Protein AF-A0AAJ2H1Y5-F1 (afdb_monomer_lite)

Structure (mmCIF, N/CA/C/O backbone):
data_AF-A0AAJ2H1Y5-F1
#
_entry.id   AF-A0AAJ2H1Y5-F1
#
loop_
_atom_site.group_PDB
_atom_site.id
_atom_site.type_symbol
_atom_site.label_atom_id
_atom_site.label_alt_id
_atom_site.label_comp_id
_atom_site.label_asym_id
_atom_site.label_entity_id
_atom_site.label_seq_id
_atom_site.pdbx_PDB_ins_code
_atom_site.Cartn_x
_atom_site.Cartn_y
_atom_site.Cartn_z
_atom_site.occupancy
_atom_site.B_iso_or_equiv
_atom_site.auth_seq_id
_atom_site.auth_comp_id
_atom_site.auth_asym_id
_atom_site.auth_atom_id
_atom_site.pdbx_PDB_model_num
ATOM 1 N N . SER A 1 1 ? 17.564 13.411 -9.172 1.00 54.88 1 SER A N 1
ATOM 2 C CA . SER A 1 1 ? 18.729 12.505 -9.108 1.00 54.88 1 SER A CA 1
ATOM 3 C C . SER A 1 1 ? 18.273 11.296 -9.866 1.00 54.88 1 SER A C 1
ATOM 5 O O . SER A 1 1 ? 17.492 10.520 -9.331 1.00 54.88 1 SER A O 1
ATOM 7 N N . ASP A 1 2 ? 18.620 11.243 -11.144 1.00 65.75 2 ASP A N 1
ATOM 8 C CA . ASP A 1 2 ? 17.844 10.488 -12.130 1.00 65.75 2 ASP A CA 1
ATOM 9 C C . ASP A 1 2 ? 18.552 9.167 -12.428 1.00 65.75 2 ASP A C 1
ATOM 11 O O . ASP A 1 2 ? 18.846 8.826 -13.571 1.00 65.75 2 ASP A O 1
ATOM 15 N N . TYR A 1 3 ? 18.900 8.453 -11.356 1.00 74.38 3 TYR A N 1
ATOM 16 C CA . TYR A 1 3 ? 19.497 7.127 -11.446 1.00 74.38 3 TYR A CA 1
ATOM 17 C C . TYR A 1 3 ? 18.398 6.059 -11.519 1.00 74.38 3 TYR A C 1
ATOM 19 O O . TYR A 1 3 ? 17.365 6.204 -10.854 1.00 74.38 3 TYR A O 1
ATOM 27 N N . PRO A 1 4 ? 18.601 4.977 -12.295 1.00 77.75 4 PRO A N 1
ATOM 28 C CA . PRO A 1 4 ? 17.689 3.842 -12.276 1.00 77.75 4 PRO A CA 1
ATOM 29 C C . PRO A 1 4 ? 17.616 3.240 -10.865 1.00 77.75 4 PRO A C 1
ATOM 31 O O . PRO A 1 4 ? 18.579 3.294 -10.100 1.00 77.75 4 PRO A O 1
ATOM 34 N N . ASN A 1 5 ? 16.469 2.645 -10.531 1.00 85.50 5 ASN A N 1
ATOM 35 C CA . ASN A 1 5 ? 16.253 1.903 -9.282 1.00 85.50 5 ASN A CA 1
ATOM 36 C C . ASN A 1 5 ? 16.409 2.734 -7.999 1.00 85.50 5 ASN A C 1
ATOM 38 O O . ASN A 1 5 ? 16.911 2.246 -6.984 1.00 85.50 5 ASN A O 1
ATOM 42 N N . GLN A 1 6 ? 15.980 3.997 -8.023 1.00 87.12 6 GLN A N 1
ATOM 43 C CA . GLN A 1 6 ? 16.063 4.856 -6.849 1.00 87.12 6 GLN A CA 1
ATOM 44 C C . GLN A 1 6 ? 15.105 4.394 -5.740 1.00 87.12 6 GLN A C 1
ATOM 46 O O . GLN A 1 6 ? 13.901 4.631 -5.798 1.00 87.12 6 GLN A O 1
ATOM 51 N N . VAL A 1 7 ? 15.654 3.791 -4.684 1.00 88.62 7 VAL A N 1
ATOM 52 C CA . VAL A 1 7 ? 14.892 3.457 -3.476 1.00 88.62 7 VAL A CA 1
ATOM 53 C C . VAL A 1 7 ? 14.626 4.742 -2.695 1.00 88.62 7 VAL A C 1
ATOM 55 O O . VAL A 1 7 ? 15.547 5.373 -2.174 1.00 88.62 7 VAL A O 1
ATOM 58 N N . ASN A 1 8 ? 13.362 5.153 -2.633 1.00 89.12 8 ASN A N 1
ATOM 59 C CA . ASN A 1 8 ? 12.943 6.372 -1.954 1.00 89.12 8 ASN A CA 1
ATOM 60 C C . ASN A 1 8 ? 11.567 6.186 -1.301 1.00 89.12 8 ASN A C 1
ATOM 62 O O . ASN A 1 8 ? 10.706 5.492 -1.836 1.00 89.12 8 ASN A O 1
ATOM 66 N N . ASN A 1 9 ? 11.338 6.842 -0.164 1.00 89.56 9 ASN A N 1
ATOM 67 C CA . ASN A 1 9 ? 10.054 6.811 0.534 1.00 89.56 9 ASN A CA 1
ATOM 68 C C . ASN A 1 9 ? 8.896 7.431 -0.270 1.00 89.56 9 ASN A C 1
ATOM 70 O O . ASN A 1 9 ? 7.741 7.093 -0.015 1.00 89.56 9 ASN A O 1
ATOM 74 N N . ALA A 1 10 ? 9.196 8.263 -1.270 1.00 89.56 10 ALA A N 1
ATOM 75 C CA . ALA A 1 10 ? 8.238 8.785 -2.238 1.00 89.56 10 ALA A CA 1
ATOM 76 C C . ALA A 1 10 ? 7.474 7.673 -2.980 1.00 89.56 10 ALA A C 1
ATOM 78 O O . ALA A 1 10 ? 6.349 7.903 -3.405 1.00 89.56 10 ALA A O 1
ATOM 79 N N . LEU A 1 11 ? 8.043 6.464 -3.071 1.00 90.56 11 LEU A N 1
ATOM 80 C CA . LEU A 1 11 ? 7.386 5.290 -3.654 1.00 90.56 11 LEU A CA 1
ATOM 81 C C . LEU A 1 11 ? 6.284 4.701 -2.768 1.00 90.56 11 LEU A C 1
ATOM 83 O O . LEU A 1 11 ? 5.454 3.952 -3.268 1.00 90.56 11 LEU A O 1
ATOM 87 N N . CYS A 1 12 ? 6.281 5.005 -1.466 1.00 92.25 12 CYS A N 1
ATOM 88 C CA . CYS A 1 12 ? 5.434 4.318 -0.491 1.00 92.25 12 CYS A CA 1
ATOM 89 C C . CYS A 1 12 ? 4.530 5.281 0.283 1.00 92.25 12 CYS A C 1
ATOM 91 O O . CYS A 1 12 ? 3.331 5.042 0.397 1.00 92.25 12 CYS A O 1
ATOM 93 N N . PHE A 1 13 ? 5.083 6.367 0.837 1.00 93.62 13 PHE A N 1
ATOM 94 C CA . PHE A 1 13 ? 4.382 7.207 1.815 1.00 93.62 13 PHE A CA 1
ATOM 95 C C . PHE A 1 13 ? 3.056 7.773 1.301 1.00 93.62 13 PHE A C 1
ATOM 97 O O . PHE A 1 13 ? 2.054 7.567 1.986 1.00 93.62 13 PHE A O 1
ATOM 104 N N . PRO A 1 14 ? 2.986 8.417 0.118 1.00 95.25 14 PRO A N 1
ATOM 105 C CA . PRO A 1 14 ? 1.724 8.988 -0.352 1.00 95.25 14 PRO A CA 1
ATOM 106 C C . PRO A 1 14 ? 0.606 7.942 -0.447 1.00 95.25 14 PRO A C 1
ATOM 108 O O . PRO A 1 14 ? -0.543 8.215 -0.106 1.00 95.25 14 PRO A O 1
ATOM 111 N N . TYR A 1 15 ? 0.956 6.726 -0.863 1.00 96.00 15 TYR A N 1
ATOM 112 C CA . TYR A 1 15 ? -0.003 5.686 -1.223 1.00 96.00 15 TYR A CA 1
ATOM 113 C C . TYR A 1 15 ? -0.397 4.803 -0.036 1.00 96.00 15 TYR A C 1
ATOM 115 O O . TYR A 1 15 ? -1.567 4.446 0.087 1.00 96.00 15 TYR A O 1
ATOM 123 N N . ILE A 1 16 ? 0.533 4.541 0.893 1.00 97.81 16 ILE A N 1
ATOM 124 C CA . ILE A 1 16 ? 0.202 3.936 2.191 1.00 97.81 16 ILE A CA 1
ATOM 125 C C . ILE A 1 16 ? -0.797 4.826 2.927 1.00 97.81 16 ILE A C 1
ATOM 127 O O . ILE A 1 16 ? -1.819 4.338 3.405 1.00 97.81 16 ILE A O 1
ATOM 131 N N . PHE A 1 17 ? -0.544 6.138 2.986 1.00 97.69 17 PHE A N 1
ATOM 132 C CA . PHE A 1 17 ? -1.481 7.055 3.629 1.00 97.69 17 PHE A CA 1
ATOM 133 C C . PHE A 1 17 ? -2.818 7.112 2.902 1.00 97.69 17 PHE A C 1
ATOM 135 O O . PHE A 1 17 ? -3.845 7.152 3.570 1.00 97.69 17 PHE A O 1
ATOM 142 N N . ARG A 1 18 ? -2.835 7.067 1.566 1.00 97.75 18 ARG A N 1
ATOM 143 C CA . ARG A 1 18 ? -4.089 7.030 0.809 1.00 97.75 18 ARG A CA 1
ATOM 144 C C . ARG A 1 18 ? -4.949 5.820 1.193 1.00 97.75 18 ARG A C 1
ATOM 146 O O . ARG A 1 18 ? -6.076 6.019 1.636 1.00 97.75 18 ARG A O 1
ATOM 153 N N . GLY A 1 19 ? -4.407 4.603 1.116 1.00 97.94 19 GLY A N 1
ATOM 154 C CA . GLY A 1 19 ? -5.143 3.381 1.473 1.00 97.94 19 GLY A CA 1
ATOM 155 C C . GLY A 1 19 ? -5.564 3.337 2.947 1.00 97.94 19 GLY A C 1
ATOM 156 O O . GLY A 1 19 ? -6.687 2.949 3.280 1.00 97.94 19 GLY A O 1
ATOM 157 N N . ALA A 1 20 ? -4.695 3.812 3.845 1.00 98.44 20 ALA A N 1
ATOM 158 C CA . ALA A 1 20 ? -4.994 3.928 5.270 1.00 98.44 20 ALA A CA 1
ATOM 159 C C . ALA A 1 20 ? -6.145 4.906 5.548 1.00 98.44 20 ALA A C 1
ATOM 161 O O . ALA A 1 20 ? -7.076 4.590 6.286 1.00 98.44 20 ALA A O 1
ATOM 162 N N . LEU A 1 21 ? -6.098 6.099 4.949 1.00 98.31 21 LEU A N 1
ATOM 163 C CA . LEU A 1 21 ? -7.115 7.128 5.139 1.00 98.31 21 LEU A CA 1
ATOM 164 C C . LEU A 1 21 ? -8.452 6.703 4.540 1.00 98.31 21 LEU A C 1
ATOM 166 O O . LEU A 1 21 ? -9.478 6.921 5.181 1.00 98.31 21 LEU A O 1
ATOM 170 N N . ASP A 1 22 ? -8.447 6.072 3.363 1.00 98.06 22 ASP A N 1
ATOM 171 C CA . ASP A 1 22 ? -9.655 5.621 2.666 1.00 98.06 22 ASP A CA 1
ATOM 172 C C . ASP A 1 22 ? -10.405 4.538 3.444 1.00 98.06 22 ASP A C 1
ATOM 174 O O . ASP A 1 22 ? -11.622 4.650 3.614 1.00 98.06 22 ASP A O 1
ATOM 178 N N . SER A 1 23 ? -9.673 3.571 4.004 1.00 98.19 23 SER A N 1
ATOM 179 C CA . SER A 1 23 ? -10.215 2.499 4.854 1.00 98.19 23 SER A CA 1
ATOM 180 C C . SER A 1 23 ? -10.494 2.928 6.305 1.00 98.19 23 SER A C 1
ATOM 182 O O . SER A 1 23 ? -11.032 2.161 7.109 1.00 98.19 23 SER A O 1
ATOM 184 N N . GLY A 1 24 ? -10.122 4.156 6.684 1.00 98.25 24 GLY A N 1
ATOM 185 C CA . GLY A 1 24 ? -10.237 4.632 8.062 1.00 98.25 24 GLY A CA 1
ATOM 186 C C . GLY A 1 24 ? -9.386 3.816 9.040 1.00 98.25 24 GLY A C 1
ATOM 187 O O . GLY A 1 24 ? -9.853 3.494 10.134 1.00 98.25 24 GLY A O 1
ATOM 188 N N . ALA A 1 25 ? -8.177 3.428 8.640 1.00 98.56 25 ALA A N 1
ATOM 189 C CA . ALA A 1 25 ? -7.241 2.704 9.488 1.00 98.56 25 ALA A CA 1
ATOM 190 C C . ALA A 1 25 ? -6.883 3.520 10.742 1.00 98.56 25 ALA A C 1
ATOM 192 O O . ALA A 1 25 ? -6.574 4.710 10.668 1.00 98.56 25 ALA A O 1
ATOM 193 N N . THR A 1 26 ? -6.903 2.872 11.905 1.00 98.44 26 THR A N 1
ATOM 194 C CA . THR A 1 26 ? -6.549 3.495 13.197 1.00 98.44 26 THR A CA 1
ATOM 195 C C . THR A 1 26 ? -5.042 3.583 13.431 1.00 98.44 26 THR A C 1
ATOM 197 O O . THR A 1 26 ? -4.590 4.355 14.273 1.00 98.44 26 THR A O 1
ATOM 200 N N . THR A 1 27 ? -4.256 2.805 12.687 1.00 98.25 27 THR A N 1
ATOM 201 C CA . THR A 1 27 ? -2.794 2.779 12.746 1.00 98.25 27 THR A CA 1
ATOM 202 C C . THR A 1 27 ? -2.215 2.302 11.413 1.00 98.25 27 THR A C 1
ATOM 204 O O . THR A 1 27 ? -2.924 1.690 10.616 1.00 98.25 27 THR A O 1
ATOM 207 N N . ILE A 1 28 ? -0.924 2.555 11.186 1.00 98.31 28 ILE A N 1
ATOM 208 C CA . ILE A 1 28 ? -0.148 1.914 10.117 1.00 98.31 28 ILE A CA 1
ATOM 209 C C . ILE A 1 28 ? 0.614 0.737 10.733 1.00 98.31 28 ILE A C 1
ATOM 211 O O . ILE A 1 28 ? 1.495 0.952 11.568 1.00 98.31 28 ILE A O 1
ATOM 215 N N . ASN A 1 29 ? 0.295 -0.491 10.328 1.00 98.19 29 ASN A N 1
ATOM 216 C CA . ASN A 1 29 ? 0.926 -1.715 10.838 1.00 98.19 29 ASN A CA 1
ATOM 217 C C . ASN A 1 29 ? 1.888 -2.357 9.818 1.00 98.19 29 ASN A C 1
ATOM 219 O O . ASN A 1 29 ? 2.154 -1.802 8.748 1.00 98.19 29 ASN A O 1
ATOM 223 N N . GLU A 1 30 ? 2.475 -3.500 10.183 1.00 98.38 30 GLU A N 1
ATOM 224 C CA . GLU A 1 30 ? 3.440 -4.210 9.334 1.00 98.38 30 GLU A CA 1
ATOM 225 C C . GLU A 1 30 ? 2.766 -4.860 8.124 1.00 98.38 30 GLU A C 1
ATOM 227 O O . GLU A 1 30 ? 3.328 -4.848 7.033 1.00 98.38 30 GLU A O 1
ATOM 232 N N . GLU A 1 31 ? 1.535 -5.341 8.273 1.00 98.62 31 GLU A N 1
ATOM 233 C CA . GLU A 1 31 ? 0.732 -5.926 7.202 1.00 98.62 31 GLU A CA 1
ATOM 234 C C . GLU A 1 31 ? 0.546 -4.928 6.051 1.00 98.62 31 GLU A C 1
ATOM 236 O O . GLU A 1 31 ? 0.766 -5.265 4.887 1.00 98.62 31 GLU A O 1
ATOM 241 N N . MET A 1 32 ? 0.248 -3.665 6.370 1.00 98.62 32 MET A N 1
ATOM 242 C CA . MET A 1 32 ? 0.136 -2.584 5.384 1.00 98.62 32 MET A CA 1
ATOM 243 C C . MET A 1 32 ? 1.468 -2.286 4.683 1.00 98.62 32 MET A C 1
ATOM 245 O O . MET A 1 32 ? 1.496 -2.044 3.474 1.00 98.62 32 MET A O 1
ATOM 249 N N . LYS A 1 33 ? 2.592 -2.316 5.411 1.00 97.94 33 LYS A N 1
ATOM 250 C CA . LYS A 1 33 ? 3.926 -2.116 4.817 1.00 97.94 33 LYS A CA 1
ATOM 251 C C . LYS A 1 33 ? 4.287 -3.262 3.876 1.00 97.94 33 LYS A C 1
ATOM 253 O O . LYS A 1 33 ? 4.779 -3.013 2.779 1.00 97.94 33 LYS A O 1
ATOM 258 N N . ILE A 1 34 ? 4.010 -4.499 4.282 1.00 98.31 34 ILE A N 1
ATOM 259 C CA . ILE A 1 34 ? 4.235 -5.700 3.473 1.00 98.31 34 ILE A CA 1
ATOM 260 C C . ILE A 1 34 ? 3.374 -5.655 2.205 1.00 98.31 34 ILE A C 1
ATOM 262 O O . ILE A 1 34 ? 3.895 -5.871 1.111 1.00 98.31 34 ILE A O 1
ATOM 266 N N . ALA A 1 35 ? 2.093 -5.292 2.319 1.00 98.31 35 ALA A N 1
ATOM 267 C CA . ALA A 1 35 ? 1.203 -5.132 1.171 1.00 98.31 35 ALA A CA 1
ATOM 268 C C . ALA A 1 35 ? 1.720 -4.075 0.180 1.00 98.31 35 ALA A C 1
ATOM 270 O O . ALA A 1 35 ? 1.754 -4.323 -1.024 1.00 98.31 35 ALA A O 1
ATOM 271 N N . CYS A 1 36 ? 2.212 -2.937 0.681 1.00 97.50 36 CYS A N 1
ATOM 272 C CA . CYS A 1 36 ? 2.852 -1.916 -0.150 1.00 97.50 36 CYS A CA 1
ATOM 273 C C . CYS A 1 36 ? 4.076 -2.463 -0.903 1.00 97.50 36 CYS A C 1
ATOM 275 O O . CYS A 1 36 ? 4.234 -2.194 -2.093 1.00 97.50 36 CYS A O 1
ATOM 277 N N . VAL A 1 37 ? 4.940 -3.237 -0.237 1.00 95.56 37 VAL A N 1
ATOM 278 C CA . VAL A 1 37 ? 6.128 -3.833 -0.870 1.00 95.56 37 VAL A CA 1
ATOM 279 C C . VAL A 1 37 ? 5.729 -4.832 -1.956 1.00 95.56 37 VAL A C 1
ATOM 281 O O . VAL A 1 37 ? 6.296 -4.797 -3.048 1.00 95.56 37 VAL A O 1
ATOM 284 N N . TYR A 1 38 ? 4.733 -5.686 -1.702 1.00 96.75 38 TYR A N 1
ATOM 285 C CA . TYR A 1 38 ? 4.253 -6.636 -2.705 1.00 96.75 38 TYR A CA 1
ATOM 286 C C . TYR A 1 38 ? 3.586 -5.954 -3.900 1.00 96.75 38 TYR A C 1
ATOM 288 O O . TYR A 1 38 ? 3.810 -6.388 -5.030 1.00 96.75 38 TYR A O 1
ATOM 296 N N . ALA A 1 39 ? 2.835 -4.871 -3.686 1.00 95.75 39 ALA A N 1
ATOM 297 C CA . ALA A 1 39 ? 2.265 -4.076 -4.771 1.00 95.75 39 ALA A CA 1
ATOM 298 C C . ALA A 1 39 ? 3.368 -3.478 -5.664 1.00 95.75 39 ALA A C 1
ATOM 300 O O . ALA A 1 39 ? 3.347 -3.665 -6.879 1.00 95.75 39 ALA A O 1
ATOM 301 N N . ILE A 1 40 ? 4.394 -2.861 -5.066 1.00 93.44 40 ILE A N 1
ATOM 302 C CA . ILE A 1 40 ? 5.549 -2.311 -5.798 1.00 93.44 40 ILE A CA 1
ATOM 303 C C . ILE A 1 40 ? 6.284 -3.405 -6.584 1.00 93.44 40 ILE A C 1
ATOM 305 O O . ILE A 1 40 ? 6.622 -3.209 -7.752 1.00 93.44 40 ILE A O 1
ATOM 309 N N . ALA A 1 41 ? 6.523 -4.562 -5.961 1.00 92.62 41 ALA A N 1
ATOM 310 C CA . ALA A 1 41 ? 7.193 -5.681 -6.614 1.00 92.62 41 ALA A CA 1
ATOM 311 C C . ALA A 1 41 ? 6.377 -6.200 -7.806 1.00 92.62 41 ALA A C 1
ATOM 313 O O . ALA A 1 41 ? 6.913 -6.341 -8.904 1.00 92.62 41 ALA A O 1
ATOM 314 N N . LYS A 1 42 ? 5.069 -6.418 -7.624 1.00 92.06 42 LYS A N 1
ATOM 315 C CA . LYS A 1 42 ? 4.166 -6.844 -8.699 1.00 92.06 42 LYS A CA 1
ATOM 316 C C . LYS A 1 42 ? 4.197 -5.854 -9.863 1.00 92.06 42 LYS A C 1
ATOM 318 O O . LYS A 1 42 ? 4.365 -6.279 -11.000 1.00 92.06 42 LYS A O 1
ATOM 323 N N . MET A 1 43 ? 4.117 -4.551 -9.588 1.00 89.75 43 MET A N 1
ATOM 324 C CA . MET A 1 43 ? 4.186 -3.506 -10.615 1.00 89.75 43 MET A CA 1
ATOM 325 C C . MET A 1 43 ? 5.464 -3.562 -11.452 1.00 89.75 43 MET A C 1
ATOM 327 O O . MET A 1 43 ? 5.403 -3.359 -12.662 1.00 89.75 43 MET A O 1
ATOM 331 N N . ALA A 1 44 ? 6.611 -3.833 -10.825 1.00 88.19 44 ALA A N 1
ATOM 332 C CA . ALA A 1 44 ? 7.883 -3.936 -11.533 1.00 88.19 44 ALA A CA 1
ATOM 333 C C . ALA A 1 44 ? 7.915 -5.129 -12.508 1.00 88.19 44 ALA A C 1
ATOM 335 O O . ALA A 1 44 ? 8.621 -5.073 -13.512 1.00 88.19 44 ALA A O 1
ATOM 336 N N . HIS A 1 45 ? 7.143 -6.185 -12.228 1.00 85.00 45 HIS A N 1
ATOM 337 C CA . HIS A 1 45 ? 7.042 -7.394 -13.050 1.00 85.00 45 HIS A CA 1
ATOM 338 C C . HIS A 1 45 ? 5.942 -7.348 -14.122 1.00 85.00 45 HIS A C 1
ATOM 340 O O . HIS A 1 45 ? 5.946 -8.196 -15.013 1.00 85.00 45 HIS A O 1
ATOM 346 N N . VAL A 1 46 ? 5.005 -6.398 -14.056 1.00 79.81 46 VAL A N 1
ATOM 347 C CA . VAL A 1 46 ? 3.970 -6.228 -15.086 1.00 79.81 46 VAL A CA 1
ATOM 348 C C . VAL A 1 46 ? 4.556 -5.446 -16.257 1.00 79.81 46 VAL A C 1
ATOM 350 O O . VAL A 1 46 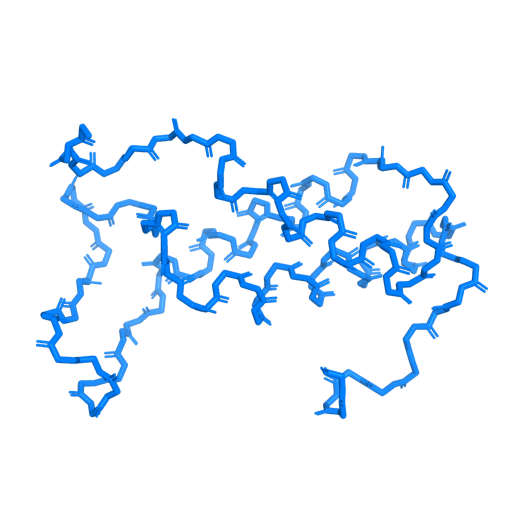? 4.935 -4.280 -16.108 1.00 79.81 46 VAL A O 1
ATOM 353 N N . GLU A 1 47 ? 4.611 -6.079 -17.430 1.00 65.25 47 GLU A N 1
ATOM 354 C CA . GLU A 1 47 ? 5.010 -5.396 -18.660 1.00 65.25 47 GLU A CA 1
ATOM 355 C C . GLU A 1 47 ? 4.020 -4.258 -18.963 1.00 65.25 47 GLU A C 1
ATOM 357 O O . GLU A 1 47 ? 2.810 -4.490 -18.980 1.00 65.25 47 GLU A O 1
ATOM 362 N N . PRO A 1 48 ? 4.489 -3.014 -19.163 1.00 61.62 48 PRO A N 1
ATOM 363 C CA . PRO A 1 48 ? 3.598 -1.915 -19.507 1.00 61.62 48 PRO A CA 1
ATOM 364 C C . PRO A 1 48 ? 2.951 -2.160 -20.872 1.00 61.62 48 PRO A C 1
ATOM 366 O O . PRO A 1 48 ? 3.660 -2.401 -21.850 1.00 61.62 48 PRO A O 1
ATOM 369 N N . ASP A 1 49 ? 1.629 -2.009 -20.966 1.00 59.16 49 ASP A N 1
ATOM 370 C CA . ASP A 1 49 ? 0.952 -1.958 -22.261 1.00 59.16 49 ASP A CA 1
ATOM 371 C C . ASP A 1 49 ? 1.523 -0.796 -23.088 1.00 59.16 49 ASP A C 1
ATOM 373 O O . ASP A 1 49 ? 1.470 0.377 -22.697 1.00 59.16 49 ASP A O 1
ATOM 377 N N . SER A 1 50 ? 2.069 -1.120 -24.262 1.00 54.91 50 SER A N 1
ATOM 378 C CA . SER A 1 50 ? 2.759 -0.176 -25.152 1.00 54.91 50 SER A CA 1
ATOM 379 C C . SER A 1 50 ? 1.879 0.974 -25.661 1.00 54.91 50 SER A C 1
ATOM 381 O O . SER A 1 50 ? 2.390 1.924 -26.246 1.00 54.91 50 SER A O 1
ATOM 383 N N . SER A 1 51 ? 0.560 0.894 -25.469 1.00 56.66 51 SER A N 1
ATOM 384 C CA . SER A 1 51 ? -0.420 1.915 -25.854 1.00 56.66 51 SER A CA 1
ATOM 385 C C . SER A 1 51 ? -0.550 3.068 -24.859 1.00 56.66 51 SER A C 1
ATOM 387 O O . SER A 1 51 ? -1.036 4.133 -25.232 1.00 56.66 51 SER A O 1
ATOM 389 N N . THR A 1 52 ? -0.152 2.869 -23.602 1.00 53.00 52 THR A N 1
ATOM 390 C CA . THR A 1 52 ? -0.492 3.787 -22.498 1.00 53.00 52 THR A CA 1
ATOM 391 C C . THR A 1 52 ? 0.679 4.697 -22.117 1.00 53.00 52 THR A C 1
ATOM 393 O O . THR A 1 52 ? 0.489 5.722 -21.467 1.00 53.00 52 THR A O 1
ATOM 396 N N . TYR A 1 53 ? 1.895 4.363 -22.557 1.00 53.62 53 TYR A N 1
ATOM 397 C CA . TYR A 1 53 ? 3.121 5.027 -22.126 1.00 53.62 53 TYR A CA 1
ATOM 398 C C . TYR A 1 53 ? 3.924 5.567 -23.313 1.00 53.62 53 TYR A C 1
ATOM 400 O O . TYR A 1 53 ? 4.534 4.822 -24.074 1.00 53.62 53 TYR A O 1
ATOM 408 N N . GLY A 1 54 ? 3.957 6.898 -23.443 1.00 47.78 54 GLY A N 1
ATOM 409 C CA . GLY A 1 54 ? 4.820 7.617 -24.392 1.00 47.78 54 GLY A CA 1
ATOM 410 C C . GLY A 1 54 ? 6.320 7.533 -24.067 1.00 47.78 54 GLY A C 1
ATOM 411 O O . GLY A 1 54 ? 7.149 7.940 -24.877 1.00 47.78 54 GLY A O 1
ATOM 412 N N . GLU A 1 55 ? 6.681 6.971 -22.911 1.00 51.19 55 GLU A N 1
ATOM 413 C CA . GLU A 1 55 ? 8.054 6.650 -22.528 1.00 51.19 55 GLU A CA 1
ATOM 414 C C . GLU A 1 55 ? 8.227 5.131 -22.498 1.00 51.19 55 GLU A C 1
ATOM 416 O O . GLU A 1 55 ? 7.450 4.431 -21.856 1.00 51.19 55 GLU A O 1
ATOM 421 N N . LYS A 1 56 ? 9.239 4.639 -23.226 1.00 54.75 56 LYS A N 1
ATOM 422 C CA . LYS A 1 56 ? 9.614 3.223 -23.391 1.00 54.75 56 LYS A CA 1
ATOM 423 C C . LYS A 1 56 ? 9.179 2.351 -22.210 1.00 54.75 56 LYS A C 1
ATOM 425 O O . LYS A 1 56 ? 9.735 2.484 -21.120 1.00 54.75 56 LYS A O 1
ATOM 430 N N . ALA A 1 57 ? 8.249 1.433 -22.468 1.00 59.12 57 ALA A N 1
ATOM 431 C CA . ALA A 1 57 ? 7.903 0.361 -21.548 1.00 59.12 57 ALA A CA 1
ATOM 432 C C . ALA A 1 57 ? 9.195 -0.305 -21.042 1.00 59.12 57 ALA A C 1
ATOM 434 O O . ALA A 1 57 ? 9.978 -0.836 -21.834 1.00 59.12 57 ALA A O 1
ATOM 435 N N . LYS A 1 58 ? 9.473 -0.187 -19.740 1.00 70.00 58 LYS A N 1
ATOM 436 C CA . LYS A 1 58 ? 10.653 -0.794 -19.123 1.00 70.00 58 LYS A CA 1
ATOM 437 C C . LYS A 1 58 ? 10.270 -2.181 -18.630 1.00 70.00 58 LYS A C 1
ATOM 439 O O . LYS A 1 58 ? 9.399 -2.312 -17.777 1.00 70.00 58 LYS A O 1
ATOM 444 N N . THR A 1 59 ? 10.916 -3.198 -19.182 1.00 79.19 59 THR A N 1
ATOM 445 C CA . THR A 1 59 ? 10.820 -4.573 -18.690 1.00 79.19 59 THR A CA 1
ATOM 446 C C . THR A 1 59 ? 11.666 -4.720 -17.431 1.00 79.19 59 THR A C 1
ATOM 448 O O . THR A 1 59 ? 12.724 -4.096 -17.318 1.00 79.19 59 THR A O 1
ATOM 451 N N . PHE A 1 60 ? 11.215 -5.558 -16.500 1.00 86.12 60 PHE A N 1
ATOM 452 C CA . PHE A 1 60 ? 11.979 -5.917 -15.309 1.00 86.12 60 PHE A CA 1
ATOM 453 C C .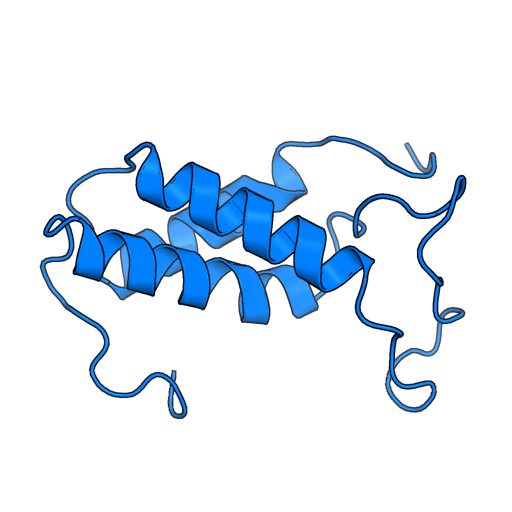 PHE A 1 60 ? 13.409 -6.364 -15.664 1.00 86.12 60 PHE A C 1
ATOM 455 O O . PHE A 1 60 ? 13.603 -7.233 -16.516 1.00 86.12 60 PHE A O 1
ATOM 462 N N . GLY A 1 61 ? 14.418 -5.788 -15.009 1.00 85.75 61 GLY A N 1
ATOM 463 C CA . GLY A 1 61 ? 15.826 -6.078 -15.286 1.00 85.75 61 GLY A CA 1
ATOM 464 C C . GLY A 1 61 ? 16.787 -5.196 -14.492 1.00 85.75 61 GLY A C 1
ATOM 465 O O . GLY A 1 61 ? 16.364 -4.409 -13.6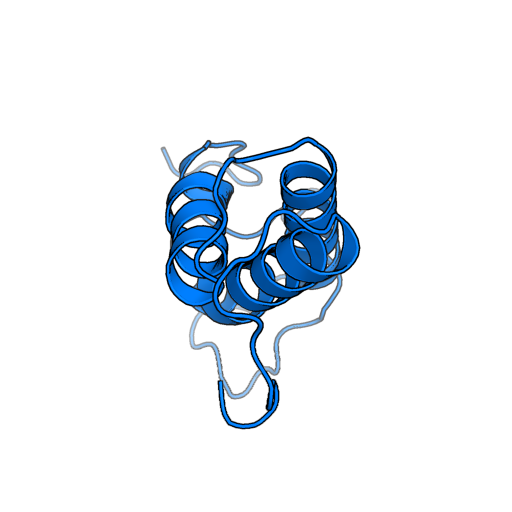51 1.00 85.75 61 GLY A O 1
ATOM 466 N N . SER A 1 62 ? 18.094 -5.291 -14.765 1.00 87.12 62 SER A N 1
ATOM 467 C CA . SER A 1 62 ? 19.123 -4.533 -14.022 1.00 87.12 62 SER A CA 1
ATOM 468 C C . SER A 1 62 ? 18.875 -3.022 -14.012 1.00 87.12 62 SER A C 1
ATOM 470 O O . SER A 1 62 ? 19.149 -2.358 -13.017 1.00 87.12 62 SER A O 1
ATOM 472 N N . GLU A 1 63 ? 18.292 -2.493 -15.088 1.00 85.00 63 GLU A N 1
ATOM 473 C CA . GLU A 1 63 ? 17.993 -1.066 -15.261 1.00 85.00 63 GLU A CA 1
ATOM 474 C C . GLU A 1 63 ? 16.576 -0.672 -14.798 1.00 85.00 63 GLU A C 1
ATOM 476 O O . GLU A 1 63 ? 16.203 0.503 -14.874 1.00 85.00 63 GLU A O 1
ATOM 481 N N . TYR A 1 64 ? 15.771 -1.643 -14.352 1.00 87.38 64 TYR A N 1
ATOM 482 C CA . TYR A 1 64 ? 14.399 -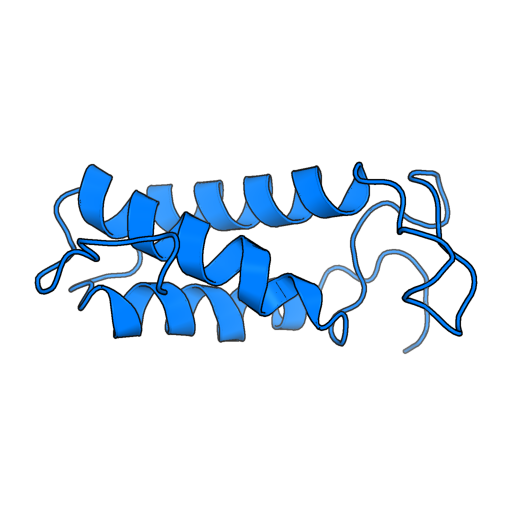1.449 -13.883 1.00 87.38 64 TYR A CA 1
ATOM 483 C C . TYR A 1 64 ? 13.984 -2.568 -12.912 1.00 87.38 64 TYR A C 1
ATOM 485 O O . TYR A 1 64 ? 13.410 -3.585 -13.295 1.00 87.38 64 TYR A O 1
ATOM 493 N N . LEU A 1 65 ? 14.311 -2.372 -11.638 1.00 89.12 65 LEU A N 1
ATOM 494 C CA . LEU A 1 65 ? 13.977 -3.253 -10.517 1.00 89.12 65 LEU A CA 1
ATOM 495 C C . LEU A 1 65 ? 12.753 -2.759 -9.743 1.00 89.12 65 LEU A C 1
ATOM 497 O O . LEU A 1 65 ? 12.039 -3.555 -9.142 1.00 89.12 65 LEU A O 1
ATOM 501 N N . ILE A 1 66 ? 12.536 -1.442 -9.727 1.00 89.25 66 ILE A N 1
ATOM 502 C CA . ILE A 1 66 ? 11.433 -0.783 -9.027 1.00 89.25 66 ILE A CA 1
ATOM 503 C C . ILE A 1 66 ? 10.865 0.349 -9.894 1.00 89.25 66 ILE A C 1
ATOM 505 O O . ILE A 1 66 ? 11.620 0.979 -10.645 1.00 89.25 66 ILE A O 1
ATOM 509 N N . PRO A 1 67 ? 9.552 0.629 -9.799 1.00 88.69 67 PRO A N 1
ATOM 510 C CA . PRO A 1 67 ? 8.935 1.762 -10.478 1.00 88.69 67 PRO A CA 1
ATOM 511 C C . PRO A 1 67 ? 9.552 3.095 -10.036 1.00 88.69 67 PRO A C 1
ATOM 513 O O . PRO A 1 67 ? 10.138 3.214 -8.960 1.00 88.69 67 PRO A O 1
ATOM 516 N N . GLY A 1 68 ? 9.419 4.114 -10.885 1.00 87.12 68 GLY A N 1
ATOM 517 C CA . GLY A 1 68 ? 9.837 5.474 -10.546 1.00 87.12 68 GLY A CA 1
ATOM 518 C C . GLY A 1 68 ? 8.828 6.162 -9.616 1.00 87.12 68 GLY A C 1
ATOM 519 O O . GLY A 1 68 ? 7.643 5.851 -9.683 1.00 87.12 68 GLY A O 1
ATOM 520 N N . PRO A 1 69 ? 9.247 7.149 -8.802 1.00 84.31 69 PRO A N 1
ATOM 521 C CA . PRO A 1 69 ? 8.389 7.809 -7.804 1.00 84.31 69 PRO A CA 1
ATOM 522 C C . PRO A 1 69 ? 7.244 8.650 -8.385 1.00 84.31 69 PRO A C 1
ATOM 524 O O . PRO A 1 69 ? 6.383 9.102 -7.639 1.00 84.31 69 PRO A O 1
ATOM 527 N N . LEU A 1 70 ? 7.239 8.882 -9.699 1.00 82.69 70 LEU A N 1
ATOM 528 C CA . LEU A 1 70 ? 6.186 9.605 -10.416 1.00 82.69 70 LEU A CA 1
ATOM 529 C C . LEU A 1 70 ? 5.321 8.673 -11.280 1.00 82.69 70 LEU A C 1
ATOM 531 O O . LEU A 1 70 ? 4.543 9.157 -12.097 1.00 82.69 70 LEU A O 1
ATOM 535 N N . ASP A 1 71 ? 5.465 7.350 -11.136 1.00 86.69 71 ASP A N 1
ATOM 536 C CA . ASP A 1 71 ? 4.638 6.391 -11.866 1.00 86.69 71 ASP A CA 1
ATOM 537 C C . ASP A 1 71 ? 3.177 6.493 -11.383 1.00 86.69 71 ASP A C 1
ATOM 539 O O . ASP A 1 71 ? 2.892 6.208 -10.214 1.0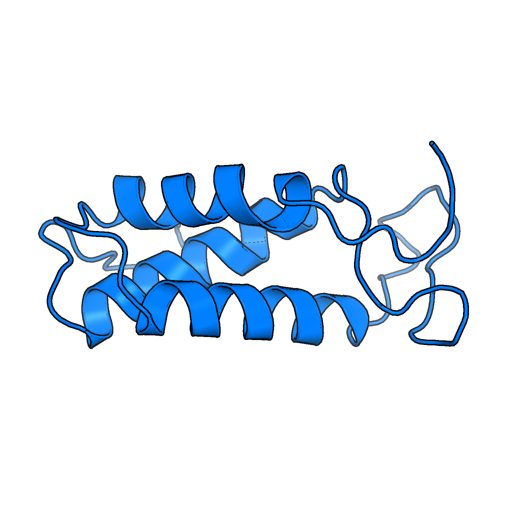0 86.69 71 ASP A O 1
ATOM 543 N N . PRO A 1 72 ? 2.228 6.887 -12.254 1.00 87.31 72 PRO A N 1
ATOM 544 C CA . PRO A 1 72 ? 0.836 7.075 -11.859 1.00 87.31 72 PRO A CA 1
ATOM 545 C C . PRO A 1 72 ? 0.159 5.773 -11.413 1.00 87.31 72 PRO A C 1
ATOM 547 O O . PRO A 1 72 ? -0.853 5.833 -10.725 1.00 87.31 72 PRO A O 1
ATOM 550 N N . ARG A 1 73 ? 0.707 4.594 -11.738 1.00 89.50 73 ARG A N 1
ATOM 551 C CA . ARG A 1 73 ? 0.166 3.302 -11.280 1.00 89.50 73 ARG A CA 1
ATOM 552 C C . ARG A 1 73 ? 0.359 3.075 -9.787 1.00 89.50 73 ARG A C 1
ATOM 554 O O . ARG A 1 73 ? -0.365 2.277 -9.205 1.00 89.50 73 ARG A O 1
ATOM 561 N N . LEU A 1 74 ? 1.298 3.780 -9.151 1.00 92.00 74 LEU A N 1
ATOM 562 C CA . LEU A 1 74 ? 1.604 3.581 -7.733 1.00 92.00 74 LEU A CA 1
ATOM 563 C C . LEU A 1 74 ? 0.370 3.784 -6.854 1.00 92.00 74 LEU A C 1
ATOM 565 O O . LEU A 1 74 ? 0.124 2.986 -5.958 1.00 92.00 74 LEU A O 1
ATOM 569 N N . ILE A 1 75 ? -0.442 4.808 -7.132 1.00 93.38 75 ILE A N 1
ATOM 570 C CA . ILE A 1 75 ? -1.669 5.033 -6.360 1.00 93.38 75 ILE A CA 1
ATOM 571 C C . ILE A 1 75 ? -2.715 3.947 -6.615 1.00 93.38 75 ILE A C 1
ATOM 573 O O . ILE A 1 75 ? -3.348 3.505 -5.662 1.00 93.38 75 ILE A O 1
ATOM 577 N N . LEU A 1 76 ? -2.853 3.501 -7.865 1.00 92.50 76 LEU A N 1
ATOM 578 C CA . LEU A 1 76 ? -3.857 2.520 -8.281 1.00 92.50 76 LEU A CA 1
ATOM 579 C C . LEU A 1 76 ? -3.563 1.117 -7.743 1.00 92.50 76 LEU A C 1
ATOM 581 O O . LEU A 1 76 ? -4.483 0.349 -7.512 1.00 92.50 76 LEU A O 1
ATOM 585 N N . GLU A 1 77 ? -2.295 0.783 -7.515 1.00 94.56 77 GLU A N 1
ATOM 586 C CA . GLU A 1 77 ? -1.902 -0.547 -7.035 1.00 94.56 77 GLU A CA 1
ATOM 587 C C . GLU A 1 77 ? -1.656 -0.565 -5.521 1.00 94.56 77 GLU A C 1
ATOM 589 O O . GLU A 1 77 ? -2.074 -1.493 -4.828 1.00 94.56 77 GLU A O 1
ATOM 594 N N . ILE A 1 78 ? -0.993 0.460 -4.969 1.00 97.00 78 ILE A N 1
ATOM 595 C CA . ILE A 1 78 ? -0.601 0.454 -3.554 1.00 97.00 78 ILE A CA 1
ATOM 596 C C . ILE A 1 78 ? -1.775 0.819 -2.646 1.00 97.00 78 ILE A C 1
ATOM 598 O O . ILE A 1 78 ? -1.936 0.186 -1.603 1.00 97.00 78 ILE A O 1
ATOM 602 N N . ALA A 1 79 ? -2.591 1.823 -2.993 1.00 97.50 79 ALA A N 1
ATOM 603 C CA . ALA A 1 79 ? -3.661 2.259 -2.094 1.00 97.50 79 ALA A CA 1
ATOM 604 C C . ALA A 1 79 ? -4.711 1.153 -1.850 1.00 97.50 79 ALA A C 1
ATOM 606 O O . ALA A 1 79 ? -4.998 0.896 -0.677 1.00 97.50 79 ALA A O 1
ATOM 607 N N . PRO A 1 80 ? -5.192 0.411 -2.871 1.00 97.88 80 PRO A N 1
ATOM 608 C CA . PRO A 1 80 ? -6.063 -0.747 -2.657 1.00 97.88 80 PRO A CA 1
ATOM 609 C C . PRO A 1 80 ? -5.411 -1.875 -1.871 1.00 97.88 80 PRO A C 1
ATOM 611 O O . PRO A 1 80 ? -6.022 -2.385 -0.933 1.00 97.88 80 PRO A O 1
ATOM 614 N N . ALA A 1 81 ? -4.153 -2.217 -2.167 1.00 98.19 81 ALA A N 1
ATOM 615 C CA . ALA A 1 81 ? -3.439 -3.251 -1.421 1.00 98.19 81 ALA A CA 1
ATOM 616 C C . ALA A 1 81 ? -3.316 -2.901 0.073 1.00 98.19 81 ALA A C 1
ATOM 618 O O . ALA A 1 81 ? -3.523 -3.746 0.943 1.00 98.19 81 ALA A O 1
ATOM 619 N N . VAL A 1 82 ? -3.019 -1.637 0.381 1.00 98.56 82 VAL A N 1
ATOM 620 C CA . VAL A 1 82 ? -2.909 -1.144 1.758 1.00 98.56 82 VAL A CA 1
ATOM 621 C C . VAL A 1 82 ? -4.274 -1.070 2.443 1.00 98.56 82 VAL A C 1
ATOM 623 O O . VAL A 1 82 ? -4.379 -1.434 3.614 1.00 98.56 82 VAL A O 1
ATOM 626 N N . ALA A 1 83 ? -5.317 -0.625 1.738 1.00 98.50 83 ALA A N 1
ATOM 627 C CA . ALA A 1 83 ? -6.678 -0.601 2.265 1.00 98.50 83 ALA A CA 1
ATOM 628 C C . ALA A 1 83 ? -7.165 -2.016 2.608 1.00 98.50 83 ALA A C 1
ATOM 630 O O . ALA A 1 83 ? -7.688 -2.225 3.700 1.00 98.50 83 ALA A O 1
ATOM 631 N N . GLN A 1 84 ? -6.925 -2.995 1.731 1.00 98.62 84 GLN A N 1
ATOM 632 C CA . GLN A 1 84 ? -7.243 -4.397 1.995 1.00 98.62 84 GLN A CA 1
ATOM 633 C C . GLN A 1 84 ? -6.474 -4.922 3.213 1.00 98.62 84 GLN A C 1
ATOM 635 O O . GLN A 1 84 ? -7.078 -5.482 4.122 1.00 98.62 84 GLN A O 1
ATOM 640 N N . ALA A 1 85 ? -5.168 -4.651 3.305 1.00 98.69 85 ALA A N 1
ATOM 641 C CA . ALA A 1 85 ? -4.369 -5.063 4.458 1.00 98.69 85 ALA A CA 1
ATOM 642 C C . ALA A 1 85 ? -4.872 -4.454 5.779 1.00 98.69 85 ALA A C 1
ATOM 644 O O . ALA A 1 85 ? -4.869 -5.129 6.809 1.00 98.69 85 ALA A O 1
ATOM 645 N N . ALA A 1 86 ? -5.342 -3.203 5.769 1.00 98.75 86 ALA A N 1
ATOM 646 C CA . ALA A 1 86 ? -5.950 -2.572 6.940 1.00 98.75 86 ALA A CA 1
ATOM 647 C C . ALA A 1 86 ? -7.268 -3.253 7.364 1.00 98.75 86 ALA A C 1
ATOM 649 O O . ALA A 1 86 ? -7.559 -3.340 8.560 1.00 98.75 86 ALA A O 1
ATOM 650 N N . ILE A 1 87 ? -8.057 -3.743 6.400 1.00 98.56 87 ILE A N 1
ATOM 651 C CA . ILE A 1 87 ? -9.288 -4.512 6.642 1.00 98.56 87 ILE A CA 1
ATOM 652 C C . ILE A 1 87 ? -8.945 -5.884 7.226 1.00 98.56 87 ILE A C 1
ATOM 654 O O . ILE A 1 87 ? -9.467 -6.244 8.280 1.00 98.56 87 ILE A O 1
ATOM 658 N N . ASP A 1 88 ? -8.023 -6.609 6.594 1.00 98.50 88 ASP A N 1
ATOM 659 C CA . ASP A 1 88 ? -7.637 -7.973 6.980 1.00 98.50 88 ASP A CA 1
ATOM 660 C C . ASP A 1 88 ? -6.994 -8.023 8.371 1.00 98.50 88 ASP A C 1
ATOM 662 O O . ASP A 1 88 ? -7.221 -8.953 9.145 1.00 98.50 88 ASP A O 1
ATOM 666 N N . SER A 1 89 ? -6.220 -6.992 8.716 1.00 98.50 89 SER A N 1
ATOM 667 C CA . SER A 1 89 ? -5.602 -6.835 10.039 1.00 98.50 89 SER A CA 1
ATOM 668 C C . SER A 1 89 ? -6.521 -6.182 11.082 1.00 98.50 89 SER A C 1
ATOM 670 O O . SER A 1 89 ? -6.095 -5.936 12.209 1.00 98.50 89 SER A O 1
ATOM 672 N N . VAL A 1 90 ? -7.792 -5.934 10.738 1.00 98.12 90 VAL A N 1
ATOM 673 C CA . VAL A 1 90 ? -8.848 -5.448 11.647 1.00 98.12 90 VAL A CA 1
ATOM 674 C C . VAL A 1 90 ? -8.528 -4.079 12.274 1.00 98.12 90 VAL A C 1
ATOM 6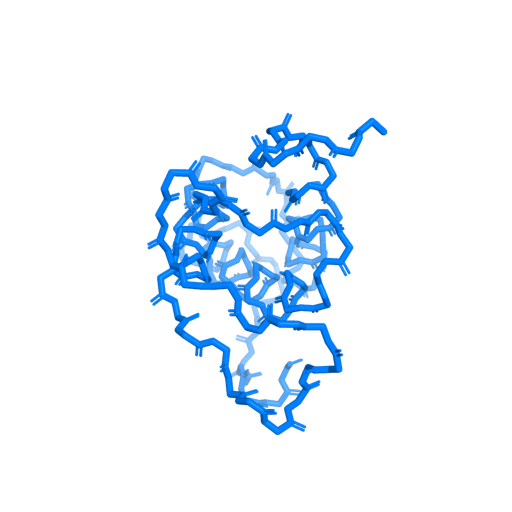76 O O . VAL A 1 90 ? -8.973 -3.752 13.374 1.00 98.12 90 VAL A O 1
ATOM 679 N N . VAL A 1 91 ? -7.762 -3.238 11.571 1.00 98.56 91 VAL A N 1
ATOM 680 C CA . VAL A 1 91 ? -7.468 -1.855 11.998 1.00 98.56 91 VAL A CA 1
ATOM 681 C C . VAL A 1 91 ? -8.306 -0.813 11.253 1.00 98.56 91 VAL A C 1
ATOM 683 O O . VAL A 1 91 ? -8.332 0.348 11.672 1.00 98.56 91 VAL A O 1
ATOM 686 N N . ALA A 1 92 ? -8.995 -1.213 10.178 1.00 98.44 92 ALA A N 1
ATOM 687 C CA . ALA A 1 92 ? -9.903 -0.380 9.391 1.00 98.44 92 ALA A CA 1
ATOM 688 C C . ALA A 1 92 ? -11.248 -0.142 10.098 1.00 98.44 92 ALA A C 1
ATOM 690 O O . ALA A 1 92 ? -11.958 -1.080 10.457 1.00 98.44 92 ALA A O 1
ATOM 691 N N . THR A 1 93 ? -11.640 1.127 10.239 1.00 98.44 93 THR A N 1
ATOM 692 C CA . THR A 1 93 ? -12.956 1.524 10.787 1.00 98.44 93 THR A CA 1
ATOM 693 C C . THR A 1 93 ? -14.003 1.790 9.710 1.00 98.44 93 THR A C 1
ATOM 695 O O . THR A 1 93 ? -15.196 1.845 10.002 1.00 98.44 93 THR A O 1
ATOM 698 N N . ARG A 1 94 ? -13.570 1.946 8.457 1.00 97.94 94 ARG A N 1
ATOM 699 C CA . ARG A 1 94 ? -14.420 2.164 7.288 1.00 97.94 94 ARG A CA 1
ATOM 700 C C . ARG A 1 94 ? -13.966 1.229 6.157 1.00 97.94 94 ARG A C 1
ATOM 702 O O . ARG A 1 94 ? -13.351 1.694 5.201 1.00 97.94 94 ARG A O 1
ATOM 709 N N . PRO A 1 95 ? -14.213 -0.088 6.275 1.00 97.19 95 PRO A N 1
ATOM 710 C CA . PRO A 1 95 ? -13.765 -1.059 5.283 1.00 97.19 95 PRO A CA 1
ATOM 711 C C . PRO A 1 95 ? -14.365 -0.767 3.902 1.00 97.19 95 PRO A C 1
ATOM 713 O O . PRO A 1 95 ? -15.575 -0.551 3.781 1.00 97.19 95 PRO A O 1
ATOM 716 N N . ILE A 1 96 ? -13.519 -0.789 2.869 1.00 97.50 96 ILE A N 1
ATOM 717 C CA . ILE A 1 96 ? -13.931 -0.682 1.465 1.00 97.50 96 ILE A CA 1
ATOM 718 C C . ILE A 1 96 ? -14.812 -1.889 1.123 1.00 97.50 96 ILE A C 1
ATOM 720 O O . ILE A 1 96 ? -14.443 -3.026 1.402 1.00 97.50 96 ILE A O 1
ATOM 724 N N . GLN A 1 97 ? -16.003 -1.628 0.583 1.00 95.38 97 GLN A N 1
ATOM 725 C CA . GLN A 1 97 ? -16.994 -2.666 0.262 1.00 95.38 97 GLN A CA 1
ATOM 726 C C . GLN A 1 97 ? -16.923 -3.119 -1.196 1.00 95.38 97 GLN A C 1
ATOM 728 O O . GLN A 1 97 ? -17.261 -4.256 -1.505 1.00 95.38 97 GLN A O 1
ATOM 733 N N . ASP A 1 98 ? -16.502 -2.216 -2.075 1.00 95.81 98 ASP A N 1
ATOM 734 C CA . ASP A 1 98 ? -16.416 -2.427 -3.511 1.00 95.81 98 ASP A CA 1
ATOM 735 C C . ASP A 1 98 ? -15.059 -1.898 -3.970 1.00 95.81 98 ASP A C 1
ATOM 737 O O . ASP A 1 98 ? -14.827 -0.689 -3.967 1.00 95.81 98 ASP A O 1
ATOM 741 N N . PHE A 1 99 ? -14.148 -2.823 -4.265 1.00 94.25 99 PHE A N 1
ATOM 742 C CA . PHE A 1 99 ? -12.801 -2.507 -4.732 1.00 94.25 99 PHE A CA 1
ATOM 743 C C . PHE A 1 99 ? -12.741 -2.236 -6.236 1.00 94.25 99 PHE A C 1
ATOM 745 O O . PHE A 1 99 ? -11.749 -1.683 -6.689 1.00 94.25 99 PHE A O 1
ATOM 752 N N . ASP A 1 100 ? -13.776 -2.604 -6.996 1.00 93.12 100 ASP A N 1
ATOM 753 C CA . ASP A 1 100 ? -13.846 -2.306 -8.428 1.00 93.12 100 ASP A CA 1
ATOM 754 C C . ASP A 1 100 ? -14.319 -0.861 -8.657 1.00 93.12 100 ASP A C 1
ATOM 756 O O . ASP A 1 100 ? -13.909 -0.207 -9.616 1.00 93.12 100 ASP A O 1
ATOM 760 N N . ALA A 1 101 ? -15.189 -0.351 -7.776 1.00 91.62 101 ALA A N 1
ATOM 761 C CA . ALA A 1 101 ? -15.636 1.043 -7.785 1.00 91.62 101 ALA A CA 1
ATOM 762 C C . ALA A 1 101 ? -14.654 2.024 -7.117 1.00 91.62 101 ALA A C 1
ATOM 764 O O . ALA A 1 101 ? -14.782 3.237 -7.312 1.00 91.62 101 ALA A O 1
ATOM 765 N N . TYR A 1 102 ? -13.747 1.508 -6.286 1.00 88.31 102 TYR A N 1
ATOM 766 C CA . TYR A 1 102 ? -12.738 2.263 -5.541 1.00 88.31 102 TYR A CA 1
ATOM 767 C C . TYR A 1 102 ? -11.517 2.591 -6.406 1.00 88.31 102 TYR A C 1
ATOM 769 O O . TYR A 1 102 ? -11.098 3.774 -6.375 1.00 88.31 102 TYR A O 1
#

Sequence (102 aa):
SDYPNQVNNALCFPYIFRGALDSGATTINEEMKIACVYAIAKMAHVEPDSSTYGEKAKTFGSEYLIPGPLDPRLILEIAPAVAQAAIDSVVATRPIQDFDAY

Radius of gyration: 14.34 Å; chains: 1; bounding box: 36×20×39 Å

Secondary structure (DSSP, 8-state):
---TT---GGGTHHHHHHHHHHTTBSS--HHHHHHHHHHHHHHHHSPPPTTT-SS--PPSBTTBSS--TT-THHHHHHHHHHHHHHHHTT-BSS--S-SS--

Foldseek 3Di:
DDAFPDDDCLLPVVQLVLLCVQLVFPDQDPLLVVLLVVLFQVVLQDFDDPVPDPDDGDHRDPRGRTDDSPPPCSNVRSSLSSNVSSVVVVRGPRRDPDNPVD

InterPro domains:
  IPR012302 Malic enzyme, NAD-binding [SM00919] (1-87)
  IPR036291 NAD(P)-binding domain superfamily [SSF51735] (1-102)
  IPR051674 Malate Decarboxylating Enzymes [PTHR43237] (1-102)

pLDDT: mean 88.43, std 13.56, range [47.78, 98.75]

Organism: NCBI:txid1538159